Protein AF-A0A5S4TMP8-F1 (afdb_monomer_lite)

Radius of gyration: 23.1 Å; chains: 1; bounding box: 35×61×54 Å

pLDDT: mean 88.72, std 9.2, range [38.31, 98.06]

Organism: Streptococcus pyogenes (NCBI:txid1314)

Structure (mmCIF, N/CA/C/O backbone):
data_AF-A0A5S4TMP8-F1
#
_entry.id   AF-A0A5S4TMP8-F1
#
loop_
_atom_site.group_PDB
_atom_site.id
_atom_site.type_symbol
_atom_site.label_atom_id
_atom_site.label_alt_id
_atom_site.label_comp_id
_atom_site.label_asym_id
_atom_site.label_entity_id
_atom_site.label_seq_id
_atom_site.pdbx_PDB_ins_code
_atom_site.Cartn_x
_atom_site.Cartn_y
_atom_site.Cartn_z
_atom_site.occupancy
_atom_site.B_iso_or_equiv
_atom_site.auth_seq_id
_atom_site.auth_comp_id
_atom_site.auth_asym_id
_atom_site.auth_atom_id
_atom_site.pdbx_PDB_model_num
ATOM 1 N N . LYS A 1 1 ? -12.808 35.084 -15.027 1.00 59.66 1 LYS A N 1
ATOM 2 C CA . LYS A 1 1 ? -12.319 36.123 -14.079 1.00 59.66 1 LYS A CA 1
ATOM 3 C C . LYS A 1 1 ? -10.853 35.939 -13.667 1.00 59.66 1 LYS A C 1
ATOM 5 O O . LYS A 1 1 ? -10.222 36.952 -13.433 1.00 59.66 1 LYS A O 1
ATOM 10 N N . ASN A 1 2 ? -10.287 34.722 -13.694 1.00 66.00 2 ASN A N 1
ATOM 11 C CA . ASN A 1 2 ? -8.860 34.488 -13.391 1.00 66.00 2 ASN A CA 1
ATOM 12 C C . ASN A 1 2 ? -8.042 33.913 -14.577 1.00 66.00 2 ASN A C 1
ATOM 14 O O . ASN A 1 2 ? -6.882 33.581 -14.396 1.00 66.00 2 ASN A O 1
ATOM 18 N N . ASN A 1 3 ? -8.626 33.771 -15.780 1.00 73.56 3 ASN A N 1
ATOM 19 C CA . ASN A 1 3 ? -8.017 33.092 -16.944 1.00 73.56 3 ASN A CA 1
ATOM 20 C C . ASN A 1 3 ? -7.488 31.669 -16.646 1.00 73.56 3 ASN A C 1
ATOM 22 O O . ASN A 1 3 ? -6.495 31.228 -17.212 1.00 73.56 3 ASN A O 1
ATOM 26 N N . LEU A 1 4 ? -8.180 30.939 -15.764 1.00 79.56 4 LEU A N 1
ATOM 27 C CA . LEU A 1 4 ? -7.858 29.568 -15.344 1.00 79.56 4 LEU A CA 1
ATOM 28 C C . LEU A 1 4 ? -8.805 28.539 -15.976 1.00 79.56 4 LEU A C 1
ATOM 30 O O . LEU A 1 4 ? -9.285 27.629 -15.310 1.00 79.56 4 LEU A O 1
ATOM 34 N N . GLU A 1 5 ? -9.139 28.723 -17.250 1.00 83.75 5 GLU A N 1
ATOM 35 C CA . GLU A 1 5 ? -10.084 27.847 -17.964 1.00 83.75 5 GLU A CA 1
ATOM 36 C C . GLU A 1 5 ? -9.436 26.520 -18.389 1.00 83.75 5 GLU A C 1
ATOM 38 O O . GLU A 1 5 ? -10.125 25.532 -18.640 1.00 83.75 5 GLU A O 1
ATOM 43 N N . HIS A 1 6 ? -8.102 26.482 -18.413 1.00 86.69 6 HIS A N 1
ATOM 44 C CA . HIS A 1 6 ? -7.307 25.303 -18.725 1.00 86.69 6 HIS A CA 1
ATOM 45 C C . HIS A 1 6 ? -6.448 24.888 -17.533 1.00 86.69 6 HIS A C 1
ATOM 47 O O . HIS A 1 6 ? -5.945 25.729 -16.781 1.00 86.69 6 HIS A O 1
ATOM 53 N N . PHE A 1 7 ? -6.237 23.576 -17.404 1.00 86.75 7 PHE A N 1
ATOM 54 C CA . PHE A 1 7 ? -5.381 23.010 -16.365 1.00 86.75 7 PHE A CA 1
ATOM 55 C C . PHE A 1 7 ? -3.976 23.613 -16.397 1.00 86.75 7 PHE A C 1
ATOM 57 O O . PHE A 1 7 ? -3.463 23.962 -15.344 1.00 86.75 7 PHE A O 1
ATOM 64 N N . ASP A 1 8 ? -3.391 23.823 -17.576 1.00 86.50 8 ASP A N 1
ATOM 65 C CA . ASP A 1 8 ? -2.038 24.376 -17.700 1.00 86.50 8 ASP A CA 1
ATOM 66 C C . ASP A 1 8 ? -1.938 25.798 -17.139 1.00 86.50 8 ASP A C 1
ATOM 68 O O . ASP A 1 8 ? -0.968 26.129 -16.463 1.00 86.50 8 ASP A O 1
ATOM 72 N N . SER A 1 9 ? -2.966 26.631 -17.333 1.00 86.81 9 SER A N 1
ATOM 73 C CA . SER A 1 9 ? -3.021 27.974 -16.746 1.00 86.81 9 SER A CA 1
ATOM 74 C C . SER A 1 9 ? -3.083 27.901 -15.221 1.00 86.81 9 SER A C 1
ATOM 76 O O . SER A 1 9 ? -2.345 28.612 -14.543 1.00 86.81 9 SER A O 1
ATOM 78 N N . TRP A 1 10 ? -3.882 26.989 -14.666 1.00 88.12 10 TRP A N 1
ATOM 79 C CA . TRP A 1 10 ? -3.951 26.754 -13.220 1.00 88.12 10 TRP A CA 1
ATOM 80 C C . TRP A 1 10 ? -2.656 26.171 -12.648 1.00 88.12 10 TRP A C 1
ATOM 82 O O . TRP A 1 10 ? -2.114 26.705 -11.683 1.00 88.12 10 TRP A O 1
ATOM 92 N N . ALA A 1 11 ? -2.112 25.134 -13.277 1.00 87.38 11 ALA A N 1
ATOM 93 C CA . ALA A 1 11 ? -0.880 24.468 -12.882 1.00 87.38 11 ALA A CA 1
ATOM 94 C C . ALA A 1 11 ? 0.306 25.427 -12.968 1.00 87.38 11 ALA A C 1
ATOM 96 O O . ALA A 1 11 ? 1.139 25.452 -12.072 1.00 87.38 11 ALA A O 1
ATOM 97 N N . SER A 1 12 ? 0.347 26.279 -13.993 1.00 84.75 12 SER A N 1
ATOM 98 C CA . SER A 1 12 ? 1.366 27.315 -14.102 1.00 84.75 12 SER A CA 1
ATOM 99 C C . SER A 1 12 ? 1.235 28.400 -13.050 1.00 84.75 12 SER A C 1
ATOM 101 O O . SER A 1 12 ? 2.269 29.000 -12.815 1.00 84.75 12 SER A O 1
ATOM 103 N N . THR A 1 13 ? 0.041 28.626 -12.457 1.00 84.50 13 THR A N 1
ATOM 104 C CA . THR A 1 13 ? -0.324 29.705 -11.497 1.00 84.50 13 THR A CA 1
ATOM 105 C C . THR A 1 13 ? -0.320 29.266 -10.027 1.00 84.50 13 THR A C 1
ATOM 107 O O . THR A 1 13 ? -0.241 30.103 -9.132 1.00 84.50 13 THR A O 1
ATOM 110 N N . PHE A 1 14 ? -0.417 27.967 -9.754 1.00 87.94 14 PHE A N 1
ATOM 111 C CA . PHE A 1 14 ? -0.421 27.443 -8.384 1.00 87.94 14 PHE A CA 1
ATOM 112 C C . PHE A 1 14 ? 0.486 26.243 -8.187 1.00 87.94 14 PHE A C 1
ATOM 114 O O . PHE A 1 14 ? 0.695 25.823 -7.059 1.00 87.94 14 PHE A O 1
ATOM 121 N N . GLY A 1 15 ? 1.000 25.655 -9.255 1.00 88.31 15 GLY A N 1
ATOM 122 C CA . GLY A 1 15 ? 1.721 24.404 -9.212 1.00 88.31 15 GLY A CA 1
ATOM 123 C C . GLY A 1 15 ? 3.227 24.522 -9.140 1.00 88.31 15 GLY A C 1
ATOM 124 O O . GLY A 1 15 ? 3.839 25.286 -9.880 1.00 88.31 15 GLY A O 1
ATOM 125 N N . GLU A 1 16 ? 3.841 23.689 -8.312 1.00 87.06 16 GLU A N 1
ATOM 126 C CA . GLU A 1 16 ? 5.288 23.551 -8.237 1.00 87.06 16 GLU A CA 1
ATOM 127 C C . GLU A 1 16 ? 5.687 22.094 -8.494 1.00 87.06 16 GLU A C 1
ATOM 129 O O . GLU A 1 16 ? 5.191 21.143 -7.873 1.00 87.06 16 GLU A O 1
ATOM 134 N N . THR A 1 17 ? 6.616 21.919 -9.435 1.00 86.94 17 THR A N 1
ATOM 135 C CA . THR A 1 17 ? 7.221 20.622 -9.719 1.00 86.94 17 THR A CA 1
ATOM 136 C C . THR A 1 17 ? 8.448 20.403 -8.849 1.00 86.94 17 THR A C 1
ATOM 138 O O . THR A 1 17 ? 9.369 21.219 -8.862 1.00 86.94 17 THR A O 1
ATOM 141 N N . GLN A 1 18 ? 8.513 19.262 -8.175 1.00 85.12 18 GLN A N 1
ATOM 142 C CA . GLN A 1 18 ? 9.677 18.845 -7.408 1.00 85.12 18 GLN A CA 1
ATOM 143 C C . GLN A 1 18 ? 10.278 17.580 -8.015 1.00 85.12 18 GLN A C 1
ATOM 145 O O . GLN A 1 18 ? 9.572 16.612 -8.300 1.00 85.12 18 GLN A O 1
ATOM 150 N N . SER A 1 19 ? 11.597 17.580 -8.187 1.00 87.94 19 SER A N 1
ATOM 151 C CA . SER A 1 19 ? 12.356 16.374 -8.515 1.00 87.94 19 SER A CA 1
ATOM 152 C C . SER A 1 19 ? 12.786 15.691 -7.225 1.00 87.94 19 SER A C 1
ATOM 154 O O . SER A 1 19 ? 13.507 16.283 -6.423 1.00 87.94 19 SER A O 1
ATOM 156 N N . ALA A 1 20 ? 12.344 14.454 -7.024 1.00 86.38 20 ALA A N 1
ATOM 157 C CA . ALA A 1 20 ? 12.690 13.653 -5.856 1.00 86.38 20 ALA A CA 1
ATOM 158 C C . ALA A 1 20 ? 13.189 12.267 -6.275 1.00 86.38 20 ALA A C 1
ATOM 160 O O . ALA A 1 20 ? 12.803 11.743 -7.324 1.00 86.38 20 ALA A O 1
ATOM 161 N N . PHE A 1 21 ? 14.061 11.684 -5.450 1.00 87.50 21 PHE A N 1
ATOM 162 C CA . PHE A 1 21 ? 14.431 10.279 -5.572 1.00 87.50 21 PHE A CA 1
ATOM 163 C C . PHE A 1 21 ? 13.294 9.405 -5.047 1.00 87.50 21 PHE A C 1
ATOM 165 O O . PHE A 1 21 ? 12.816 9.596 -3.931 1.00 87.50 21 PHE A O 1
ATOM 172 N N . GLU A 1 22 ? 12.898 8.422 -5.840 1.00 83.38 22 GLU A N 1
ATOM 173 C CA . GLU A 1 22 ? 11.850 7.462 -5.521 1.00 83.38 22 GLU A CA 1
ATOM 174 C C . GLU A 1 22 ? 12.363 6.053 -5.778 1.00 83.38 22 GLU A C 1
ATOM 176 O O . GLU A 1 22 ? 13.149 5.832 -6.701 1.00 83.38 22 GLU A O 1
ATOM 181 N N . LEU A 1 23 ? 11.927 5.093 -4.965 1.00 80.62 23 LEU A N 1
ATOM 182 C CA . LEU A 1 23 ? 12.226 3.687 -5.210 1.00 80.62 23 LEU A CA 1
ATOM 183 C C . LEU A 1 23 ? 11.615 3.275 -6.556 1.00 80.62 23 LEU A C 1
ATOM 185 O O . LEU A 1 23 ? 10.468 3.629 -6.851 1.00 80.62 23 LEU A O 1
ATOM 189 N N . SER A 1 24 ? 12.366 2.541 -7.379 1.00 79.19 24 SER A N 1
ATOM 190 C CA . SER A 1 24 ? 11.818 2.027 -8.636 1.00 79.19 24 SER A CA 1
ATOM 191 C C . SER A 1 24 ? 10.603 1.117 -8.364 1.00 79.19 24 SER A C 1
ATOM 193 O O . SER A 1 24 ? 10.582 0.437 -7.336 1.00 79.19 24 SER A O 1
ATOM 195 N N . PRO A 1 25 ? 9.601 1.059 -9.265 1.00 70.88 25 PRO A N 1
ATOM 196 C CA . PRO A 1 25 ? 8.378 0.267 -9.059 1.00 70.88 25 PRO A CA 1
ATOM 197 C C . PRO A 1 25 ? 8.607 -1.222 -8.756 1.00 70.88 25 PRO A C 1
ATOM 199 O O . PRO A 1 25 ? 7.828 -1.832 -8.031 1.00 70.88 25 PRO A O 1
ATOM 202 N N . GLU A 1 26 ? 9.684 -1.796 -9.287 1.00 75.38 26 GLU A N 1
ATOM 203 C CA . GLU A 1 26 ? 10.131 -3.175 -9.067 1.00 75.38 26 GLU A CA 1
ATOM 204 C C . GLU A 1 26 ? 10.823 -3.404 -7.711 1.00 75.38 26 GLU A C 1
ATOM 206 O O . GLU A 1 26 ? 11.222 -4.519 -7.402 1.00 75.38 26 GLU A O 1
ATOM 211 N N . GLY A 1 27 ? 10.991 -2.364 -6.891 1.00 69.81 27 GLY A N 1
ATOM 212 C CA . GLY A 1 27 ? 11.591 -2.461 -5.559 1.00 69.81 27 GLY A CA 1
ATOM 213 C C . GLY A 1 27 ? 13.123 -2.432 -5.531 1.00 69.81 27 GLY A C 1
ATOM 214 O O . GLY A 1 27 ? 13.701 -2.392 -4.446 1.00 69.81 27 GLY A O 1
ATOM 215 N N . THR A 1 28 ? 13.790 -2.399 -6.690 1.00 71.12 28 THR A N 1
ATOM 216 C CA . THR A 1 28 ? 15.254 -2.317 -6.797 1.00 71.12 28 THR A CA 1
ATOM 217 C C . THR A 1 28 ? 15.727 -0.982 -7.375 1.00 71.12 28 THR A C 1
ATOM 219 O O . THR A 1 28 ? 15.328 -0.574 -8.466 1.00 71.12 28 THR A O 1
ATOM 222 N N . GLY A 1 29 ? 16.632 -0.311 -6.656 1.00 77.69 29 GLY A N 1
ATOM 223 C CA . GLY A 1 29 ? 17.241 0.955 -7.078 1.00 77.69 29 GLY A CA 1
ATOM 224 C C . GLY A 1 29 ? 16.342 2.186 -6.904 1.00 77.69 29 GLY A C 1
ATOM 225 O O . GLY A 1 29 ? 15.200 2.093 -6.457 1.00 77.69 29 GLY A O 1
ATOM 226 N N . TYR A 1 30 ? 16.879 3.355 -7.260 1.00 81.44 30 TYR A N 1
ATOM 227 C CA . TYR A 1 30 ? 16.197 4.647 -7.152 1.00 81.44 30 TYR A CA 1
ATOM 228 C C . TYR A 1 30 ? 16.133 5.354 -8.501 1.00 81.44 30 TYR A C 1
ATOM 230 O O . TYR A 1 30 ? 17.036 5.237 -9.330 1.00 81.44 30 TYR A O 1
ATOM 238 N N . ARG A 1 31 ? 15.074 6.137 -8.697 1.00 79.00 31 ARG A N 1
ATOM 239 C CA . ARG A 1 31 ? 14.847 6.968 -9.878 1.00 79.00 31 ARG A CA 1
ATOM 240 C C . ARG A 1 31 ? 14.528 8.381 -9.450 1.00 79.00 31 ARG A C 1
ATOM 242 O O . ARG A 1 31 ? 13.772 8.587 -8.507 1.00 79.00 31 ARG A O 1
ATOM 249 N N . VAL A 1 32 ? 15.062 9.355 -10.175 1.00 86.12 32 VAL A N 1
ATOM 250 C CA . VAL A 1 32 ? 14.612 10.738 -10.027 1.00 86.12 32 VAL A CA 1
ATOM 251 C C . VAL A 1 32 ? 13.331 10.897 -10.833 1.00 86.12 32 VAL A C 1
ATOM 253 O O . VAL A 1 32 ? 13.316 10.673 -12.044 1.00 86.12 32 VAL A O 1
ATOM 256 N N . LYS A 1 33 ? 12.247 11.267 -10.157 1.00 84.50 33 LYS A N 1
ATOM 257 C CA . LYS A 1 33 ? 10.962 11.590 -10.774 1.00 84.50 33 LYS A CA 1
ATOM 258 C C . LYS A 1 33 ? 10.624 13.037 -10.458 1.00 84.50 33 LYS A C 1
ATOM 260 O O . LYS A 1 33 ? 10.623 13.447 -9.300 1.00 84.50 33 LYS A O 1
ATOM 265 N N . THR A 1 34 ? 10.325 13.801 -11.500 1.00 86.88 34 THR A N 1
ATOM 266 C CA . THR A 1 34 ? 9.723 15.126 -11.359 1.00 86.88 34 THR A CA 1
ATOM 267 C C . THR A 1 34 ? 8.219 14.949 -11.218 1.00 86.88 34 THR A C 1
ATOM 269 O O . THR A 1 34 ? 7.574 14.389 -12.108 1.00 86.88 34 THR A O 1
ATOM 272 N N . ARG A 1 35 ? 7.664 15.380 -10.085 1.00 83.69 35 ARG A N 1
ATOM 273 C CA . ARG A 1 35 ? 6.227 15.337 -9.800 1.00 83.69 35 ARG A CA 1
ATOM 274 C C . ARG A 1 35 ? 5.701 16.730 -9.520 1.00 83.69 35 ARG A C 1
ATOM 276 O O . ARG A 1 35 ? 6.402 17.567 -8.966 1.00 83.69 35 ARG A O 1
ATOM 283 N N . PHE A 1 36 ? 4.442 16.941 -9.862 1.00 81.88 36 PHE A N 1
ATOM 284 C CA . PHE A 1 36 ? 3.663 18.069 -9.377 1.00 81.88 36 PHE A CA 1
ATOM 285 C C . PHE A 1 36 ? 3.260 17.774 -7.925 1.00 81.88 36 PHE A C 1
ATOM 287 O O . PHE A 1 36 ? 2.392 16.933 -7.697 1.00 81.88 36 PHE A O 1
ATOM 294 N N . SER A 1 37 ? 3.968 18.344 -6.947 1.00 81.25 37 SER A N 1
ATOM 295 C CA . SER A 1 37 ? 3.874 17.904 -5.539 1.00 81.25 37 SER A CA 1
ATOM 296 C C . SER A 1 37 ? 3.718 19.031 -4.525 1.00 81.25 37 SER A C 1
ATOM 298 O O . SER A 1 37 ? 3.509 18.755 -3.343 1.00 81.25 37 SER A O 1
ATOM 300 N N . LYS A 1 38 ? 3.815 20.287 -4.961 1.00 84.06 38 LYS A N 1
ATOM 301 C CA . LYS A 1 38 ? 3.679 21.459 -4.100 1.00 84.06 38 LYS A CA 1
ATOM 302 C C . LYS A 1 38 ? 2.825 22.523 -4.765 1.00 84.06 38 LYS A C 1
ATOM 304 O O . LYS A 1 38 ? 2.631 22.511 -5.981 1.00 84.06 38 LYS A O 1
ATOM 309 N N . PHE A 1 39 ? 2.334 23.434 -3.933 1.00 87.25 39 PHE A N 1
ATOM 310 C CA . PHE A 1 39 ? 1.554 24.575 -4.371 1.00 87.25 39 PHE A CA 1
ATOM 311 C C . PHE A 1 39 ? 2.211 25.877 -3.944 1.00 87.25 39 PHE A C 1
ATOM 313 O O . PHE A 1 39 ? 2.709 25.989 -2.823 1.00 87.25 39 PHE A O 1
ATOM 320 N N . TYR A 1 40 ? 2.141 26.869 -4.818 1.00 84.56 40 TYR A N 1
ATOM 321 C CA . TYR A 1 40 ? 2.467 28.251 -4.512 1.00 84.56 40 TYR A CA 1
ATOM 322 C C . TYR A 1 40 ? 1.181 29.096 -4.512 1.00 84.56 40 TYR A C 1
ATOM 324 O O . TYR A 1 40 ? 0.149 28.644 -5.006 1.00 84.56 40 TYR A O 1
ATOM 332 N N . ASN A 1 41 ? 1.207 30.291 -3.907 1.00 84.12 41 ASN A N 1
ATOM 333 C CA . ASN A 1 41 ? 0.017 31.150 -3.738 1.00 84.12 41 ASN A CA 1
ATOM 334 C C . ASN A 1 41 ? -1.180 30.412 -3.092 1.00 84.12 41 ASN A C 1
ATOM 336 O O . ASN A 1 41 ? -2.327 30.501 -3.535 1.00 84.12 41 ASN A O 1
ATOM 340 N N . LEU A 1 42 ? -0.894 29.627 -2.043 1.00 87.50 42 LEU A N 1
ATOM 341 C CA . LEU A 1 42 ? -1.887 28.842 -1.299 1.00 87.50 42 LEU A CA 1
ATOM 342 C C . LEU A 1 42 ? -3.078 29.675 -0.785 1.00 87.50 42 LEU A C 1
ATOM 344 O O . LEU A 1 42 ? -4.203 29.191 -0.910 1.00 87.50 42 LEU A O 1
ATOM 348 N N . PRO A 1 43 ? -2.900 30.887 -0.219 1.00 88.88 43 PRO A N 1
ATOM 349 C CA . PRO A 1 43 ? -4.030 31.699 0.232 1.00 88.88 43 PRO A CA 1
ATOM 350 C C . PRO A 1 43 ? -5.025 32.018 -0.890 1.00 88.88 43 PRO A C 1
ATOM 352 O O . PRO A 1 43 ? -6.233 31.871 -0.702 1.00 88.88 43 PRO A O 1
ATOM 355 N N . GLU A 1 44 ? -4.531 32.394 -2.068 1.00 88.62 44 GLU A N 1
ATOM 356 C CA . GLU A 1 44 ? -5.335 32.720 -3.245 1.00 88.62 44 GLU A CA 1
ATOM 357 C C . GLU A 1 44 ? -6.034 31.474 -3.802 1.00 88.62 44 GLU A C 1
ATOM 359 O O . GLU A 1 44 ? -7.232 31.520 -4.096 1.00 88.62 44 GLU A O 1
ATOM 364 N N . LEU A 1 45 ? -5.322 30.341 -3.872 1.00 89.06 45 LEU A N 1
ATOM 365 C CA . LEU A 1 45 ? -5.903 29.054 -4.263 1.00 89.06 45 LEU A CA 1
ATOM 366 C C . LEU A 1 45 ? -7.051 28.656 -3.326 1.00 89.06 45 LEU A C 1
ATOM 368 O O . LEU A 1 45 ? -8.130 28.276 -3.782 1.00 89.06 45 LEU A O 1
ATOM 372 N N . MET A 1 46 ? -6.835 28.782 -2.015 1.00 89.38 46 MET A N 1
ATOM 373 C CA . MET A 1 46 ? -7.842 28.468 -1.005 1.00 89.38 46 MET A CA 1
ATOM 374 C C . MET A 1 46 ? -9.028 29.432 -1.059 1.00 89.38 46 MET A C 1
ATOM 376 O O . MET A 1 46 ? -10.160 28.989 -0.886 1.00 89.38 46 MET A O 1
ATOM 380 N N . SER A 1 47 ? -8.802 30.725 -1.312 1.00 89.06 47 SER A N 1
ATOM 381 C CA . SER A 1 47 ? -9.887 31.698 -1.487 1.00 89.06 47 SER A CA 1
ATOM 382 C C . SER A 1 47 ? -10.770 31.329 -2.675 1.00 89.06 47 SER A C 1
ATOM 384 O O . SER A 1 47 ? -11.989 31.337 -2.545 1.00 89.06 47 SER A O 1
ATOM 386 N N . MET A 1 48 ? -10.162 30.958 -3.804 1.00 88.88 48 MET A N 1
ATOM 387 C CA . MET A 1 48 ? -10.893 30.538 -4.999 1.00 88.88 48 MET A CA 1
ATOM 388 C C . MET A 1 48 ? -11.670 29.236 -4.762 1.00 88.88 48 MET A C 1
ATOM 390 O O . MET A 1 48 ? -12.821 29.122 -5.170 1.00 88.88 48 MET A O 1
ATOM 394 N N . PHE A 1 49 ? -11.080 28.257 -4.069 1.00 88.38 49 PHE A N 1
ATOM 395 C CA . PHE A 1 49 ? -11.767 26.999 -3.766 1.00 88.38 49 PHE A CA 1
ATOM 396 C C . PHE A 1 49 ? -12.947 27.190 -2.796 1.00 88.38 49 PHE A C 1
ATOM 398 O O . PHE A 1 49 ? -13.983 26.545 -2.945 1.00 88.38 49 PHE A O 1
ATOM 405 N N . LYS A 1 50 ? -12.835 28.134 -1.853 1.00 89.62 50 LYS A N 1
ATOM 406 C CA . LYS A 1 50 ? -13.909 28.484 -0.910 1.00 89.62 50 LYS A CA 1
ATOM 407 C C . LYS A 1 50 ? -15.127 29.157 -1.553 1.00 89.62 50 LYS A C 1
ATOM 409 O O . LYS A 1 50 ? -16.174 29.218 -0.920 1.00 89.62 50 LYS A O 1
ATOM 414 N N . GLU A 1 51 ? -15.033 29.635 -2.796 1.00 90.12 51 GLU A N 1
ATOM 415 C CA . GLU A 1 51 ? -16.204 30.148 -3.527 1.00 90.12 51 GLU A CA 1
ATOM 416 C C . GLU A 1 51 ? -17.208 29.037 -3.872 1.00 90.12 51 GLU A C 1
ATOM 418 O O . GLU A 1 51 ? -18.393 29.311 -4.051 1.00 90.12 51 GLU A O 1
ATOM 423 N N . VAL A 1 52 ? -16.742 27.785 -3.962 1.00 92.88 52 VAL A N 1
ATOM 424 C CA . VAL A 1 52 ? -17.551 26.629 -4.385 1.00 92.88 52 VAL A CA 1
ATOM 425 C C . VAL A 1 52 ? -17.647 25.527 -3.330 1.00 92.88 52 VAL A C 1
ATOM 427 O O . VAL A 1 52 ? -18.409 24.579 -3.513 1.00 92.88 52 VAL A O 1
ATOM 430 N N . ALA A 1 53 ? -16.888 25.632 -2.238 1.00 92.44 53 ALA A N 1
ATOM 431 C CA . ALA A 1 53 ? -16.848 24.635 -1.179 1.00 92.44 53 ALA A CA 1
ATOM 432 C C . ALA A 1 53 ? -16.784 25.285 0.207 1.00 92.44 53 ALA A C 1
ATOM 434 O O . ALA A 1 53 ? -15.943 26.144 0.466 1.00 92.44 53 ALA A O 1
ATOM 435 N N . ASP A 1 54 ? -17.625 24.801 1.119 1.00 90.25 54 ASP A N 1
ATOM 436 C CA . ASP A 1 54 ? -17.470 25.037 2.553 1.00 90.25 54 ASP A CA 1
ATOM 437 C C . ASP A 1 54 ? -16.724 23.848 3.175 1.00 90.25 54 ASP A C 1
ATOM 439 O O . ASP A 1 54 ? -17.045 22.689 2.900 1.00 90.25 54 ASP A O 1
ATOM 443 N N . ILE A 1 55 ? -15.689 24.127 3.966 1.00 88.94 55 ILE A N 1
ATOM 444 C CA . ILE A 1 55 ? -14.759 23.116 4.480 1.00 88.94 55 ILE A CA 1
ATOM 445 C C . ILE A 1 55 ? -14.660 23.274 5.985 1.00 88.94 55 ILE A C 1
ATOM 447 O O . ILE A 1 55 ? -14.149 24.281 6.472 1.00 88.94 55 ILE A O 1
ATOM 451 N N . GLN A 1 56 ? -15.065 22.230 6.700 1.00 89.25 56 GLN A N 1
ATOM 452 C CA . GLN A 1 56 ? -14.848 22.100 8.133 1.00 89.25 56 GLN A CA 1
ATOM 453 C C . GLN A 1 56 ? -13.779 21.041 8.384 1.00 89.25 56 GLN A C 1
ATOM 455 O O . GLN A 1 56 ? -13.936 19.883 7.992 1.00 89.25 56 GLN A O 1
ATOM 460 N N . THR A 1 57 ? -12.674 21.436 9.014 1.00 89.88 57 THR A N 1
ATOM 461 C CA . THR A 1 57 ? -11.622 20.499 9.434 1.00 89.88 57 THR A CA 1
ATOM 462 C C . THR A 1 57 ? -11.932 19.935 10.820 1.00 89.88 57 THR A C 1
ATOM 464 O O . THR A 1 57 ? -12.728 20.501 11.567 1.00 89.88 57 THR A O 1
ATOM 467 N N . ALA A 1 58 ? -11.285 18.829 11.196 1.00 89.38 58 ALA A N 1
ATOM 468 C CA . ALA A 1 58 ? -11.428 18.259 12.539 1.00 89.38 58 ALA A CA 1
ATOM 469 C C . ALA A 1 58 ? -11.137 19.297 13.644 1.00 89.38 58 ALA A C 1
ATOM 471 O O . ALA A 1 58 ? -11.891 19.387 14.613 1.00 89.38 58 ALA A O 1
ATOM 472 N N . ASP A 1 59 ? -10.122 20.143 13.434 1.00 87.75 59 ASP A N 1
ATOM 473 C CA . ASP A 1 59 ? -9.740 21.223 14.352 1.00 87.75 59 ASP A CA 1
ATOM 474 C C . ASP A 1 59 ? -10.838 22.287 14.515 1.00 87.75 59 ASP A C 1
ATOM 476 O O . ASP A 1 59 ? -10.995 22.850 15.595 1.00 87.75 59 ASP A O 1
ATOM 480 N N . MET A 1 60 ? -11.623 22.556 13.463 1.00 91.81 60 MET A N 1
ATOM 481 C CA . MET A 1 60 ? -12.746 23.503 13.524 1.00 91.81 60 MET A CA 1
ATOM 482 C C . MET A 1 60 ? -13.931 22.941 14.317 1.00 91.81 60 MET A C 1
ATOM 484 O O . MET A 1 60 ? -14.674 23.702 14.934 1.00 91.81 60 MET A O 1
ATOM 488 N N . LEU A 1 61 ? -14.113 21.617 14.303 1.00 91.75 61 LEU A N 1
ATOM 489 C CA . LEU A 1 61 ? -15.240 20.942 14.949 1.00 91.75 61 LEU A CA 1
ATOM 490 C C . LEU A 1 61 ? -15.000 20.659 16.441 1.00 91.75 61 LEU A C 1
ATOM 492 O O . LEU A 1 61 ? -15.970 20.479 17.175 1.00 91.75 61 LEU A O 1
ATOM 496 N N . ASN A 1 62 ? -13.735 20.614 16.885 1.00 88.19 62 ASN A N 1
ATOM 497 C CA . ASN A 1 62 ? -13.322 20.377 18.277 1.00 88.19 62 ASN A CA 1
ATOM 498 C C . ASN A 1 62 ? -14.081 19.210 18.951 1.00 88.19 62 ASN A C 1
ATOM 500 O O . ASN A 1 62 ? -14.551 19.309 20.088 1.00 88.19 62 ASN A O 1
ATOM 504 N N . LEU A 1 63 ? -14.263 18.114 18.208 1.00 92.62 63 LEU A N 1
ATOM 505 C CA . LEU A 1 63 ? -14.990 16.940 18.685 1.00 92.62 63 LEU A CA 1
ATOM 506 C C . LEU A 1 63 ? -14.107 16.107 19.624 1.00 92.62 63 LEU A C 1
ATOM 508 O O . LEU A 1 63 ? -12.908 15.980 19.378 1.00 92.62 63 LEU A O 1
ATOM 512 N N . PRO A 1 64 ? -14.682 15.474 20.663 1.00 92.62 64 PRO A N 1
ATOM 513 C CA . PRO A 1 64 ? -13.941 14.539 21.497 1.00 92.62 64 PRO A CA 1
ATOM 514 C C . PRO A 1 64 ? -13.643 13.264 20.698 1.00 92.62 64 PRO A C 1
ATOM 516 O O . PRO A 1 64 ? -14.498 12.390 20.550 1.00 92.62 64 PRO A O 1
ATOM 519 N N . THR A 1 65 ? -12.426 13.156 20.174 1.00 92.81 65 THR A N 1
ATOM 520 C CA . THR A 1 65 ? -11.932 11.964 19.476 1.00 92.81 65 THR A CA 1
ATOM 521 C C . THR A 1 65 ? -10.831 11.284 20.289 1.00 92.81 65 THR A C 1
ATOM 523 O O . THR A 1 65 ? -10.024 11.981 20.905 1.00 92.81 65 THR A O 1
ATOM 526 N N . PRO A 1 66 ? -10.757 9.943 20.299 1.00 91.94 66 PRO A N 1
ATOM 527 C CA . PRO A 1 66 ? -9.658 9.240 20.952 1.00 91.94 66 PRO A CA 1
ATOM 528 C C . PRO A 1 66 ? -8.326 9.496 20.230 1.00 91.94 66 PRO A C 1
ATOM 530 O O . PRO A 1 66 ? -8.299 9.723 19.019 1.00 91.94 66 PRO A O 1
ATOM 533 N N . GLU A 1 67 ? -7.218 9.409 20.965 1.00 92.69 67 GLU A N 1
ATOM 534 C CA . GLU A 1 67 ? -5.879 9.425 20.374 1.00 92.69 67 GLU A CA 1
ATOM 535 C C . GLU A 1 67 ? -5.604 8.085 19.678 1.00 92.69 67 GL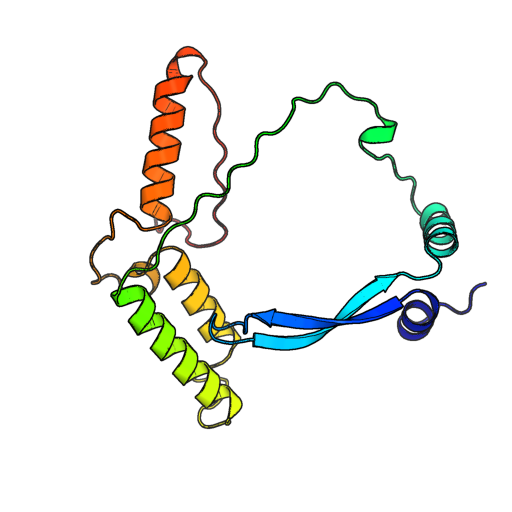U A C 1
ATOM 537 O O . GLU A 1 67 ? -5.757 7.011 20.264 1.00 92.69 67 GLU A O 1
ATOM 542 N N . ALA A 1 68 ? -5.227 8.142 18.402 1.00 93.94 68 ALA A N 1
ATOM 543 C CA . ALA A 1 68 ? -4.916 6.954 17.623 1.00 93.94 68 ALA A CA 1
ATOM 544 C C . ALA A 1 68 ? -3.444 6.558 17.803 1.00 93.94 68 ALA A C 1
ATOM 546 O O . ALA A 1 68 ? -2.539 7.344 17.524 1.00 93.94 68 ALA A O 1
ATOM 547 N N . HIS A 1 69 ? -3.205 5.309 18.205 1.00 94.12 69 HIS A N 1
ATOM 548 C CA . HIS A 1 69 ? -1.866 4.727 18.259 1.00 94.12 69 HIS A CA 1
ATOM 549 C C . HIS A 1 69 ? -1.553 4.000 16.949 1.00 94.12 69 HIS A C 1
ATOM 551 O O . HIS A 1 69 ? -2.228 3.035 16.590 1.00 94.12 69 HIS A O 1
ATOM 557 N N . TYR A 1 70 ? -0.514 4.454 16.249 1.00 94.94 70 TYR A N 1
ATOM 558 C CA . TYR A 1 70 ? -0.068 3.867 14.987 1.00 94.94 70 TYR A CA 1
ATOM 559 C C . TYR A 1 70 ? 1.219 3.072 15.188 1.00 94.94 70 TYR A C 1
ATOM 561 O O . TYR A 1 70 ? 2.217 3.603 15.674 1.00 94.94 70 TYR A O 1
ATOM 569 N N . GLU A 1 71 ? 1.214 1.815 14.754 1.00 93.94 71 GLU A N 1
ATOM 570 C CA . GLU A 1 71 ? 2.381 0.937 14.785 1.00 93.94 71 GLU A CA 1
ATOM 571 C C . GLU A 1 71 ? 2.647 0.368 13.388 1.00 93.94 71 GLU A C 1
ATOM 573 O O . GLU A 1 71 ? 1.748 -0.149 12.724 1.00 93.94 71 GLU A O 1
ATOM 578 N N . VAL A 1 72 ? 3.900 0.459 12.932 1.00 94.69 72 VAL A N 1
ATOM 579 C CA . VAL A 1 72 ? 4.330 -0.104 11.647 1.00 94.69 72 VAL A CA 1
ATOM 580 C C . VAL A 1 72 ? 5.084 -1.403 11.895 1.00 94.69 72 VAL A C 1
ATOM 582 O O . VAL A 1 72 ? 6.236 -1.392 12.330 1.00 94.69 72 VAL A O 1
ATOM 585 N N . ILE A 1 73 ? 4.452 -2.523 11.550 1.00 94.38 73 ILE A N 1
ATOM 586 C CA . ILE A 1 73 ? 5.057 -3.850 11.664 1.00 94.38 73 ILE A CA 1
ATOM 587 C C . ILE A 1 73 ? 5.935 -4.123 10.440 1.00 94.38 73 ILE A C 1
ATOM 589 O O . ILE A 1 73 ? 5.455 -4.167 9.306 1.00 94.38 73 ILE A O 1
ATOM 593 N N . LYS A 1 74 ? 7.237 -4.311 10.669 1.00 92.88 74 LYS A N 1
ATOM 594 C CA . LYS A 1 74 ? 8.216 -4.626 9.620 1.00 92.88 74 LYS A CA 1
ATOM 595 C C . LYS A 1 74 ? 8.481 -6.127 9.588 1.00 92.88 74 LYS A C 1
ATOM 597 O O . LYS A 1 74 ? 8.797 -6.715 10.616 1.00 92.88 74 LYS A O 1
ATOM 602 N N . THR A 1 75 ? 8.414 -6.719 8.402 1.00 92.75 75 THR A N 1
ATOM 603 C CA . THR A 1 75 ? 8.850 -8.096 8.147 1.00 92.75 75 THR A CA 1
ATOM 604 C C . THR A 1 75 ? 10.072 -8.089 7.242 1.00 92.75 75 THR A C 1
ATOM 606 O O . THR A 1 75 ? 10.212 -7.222 6.375 1.00 92.75 75 THR A O 1
ATOM 609 N N . LEU A 1 76 ? 10.983 -9.033 7.472 1.00 91.50 76 LEU A N 1
ATOM 610 C CA . LEU A 1 76 ? 12.148 -9.221 6.616 1.00 91.50 76 LEU A CA 1
ATOM 611 C C . LEU A 1 76 ? 11.784 -10.157 5.457 1.00 91.50 76 LEU A C 1
ATOM 613 O O . LEU A 1 76 ? 11.021 -11.100 5.667 1.00 91.50 76 LEU A O 1
ATOM 617 N N . PRO A 1 77 ? 12.308 -9.915 4.244 1.00 91.12 77 PRO A N 1
ATOM 618 C CA . PRO A 1 77 ? 12.091 -10.825 3.130 1.00 91.12 77 PRO A CA 1
ATOM 619 C C . PRO A 1 77 ? 12.842 -12.144 3.356 1.00 91.12 77 PRO A C 1
ATOM 621 O O . PRO A 1 77 ? 14.001 -12.120 3.783 1.00 91.12 77 PRO A O 1
ATOM 624 N N . SER A 1 78 ? 12.206 -13.272 3.027 1.00 91.75 78 SER A N 1
ATOM 625 C CA . SER A 1 78 ? 12.887 -14.574 2.964 1.00 91.75 78 SER A CA 1
ATOM 626 C C . SER A 1 78 ? 13.884 -14.632 1.806 1.00 91.75 78 SER A C 1
ATOM 628 O O . SER A 1 78 ? 13.881 -13.766 0.924 1.00 91.75 78 SER A O 1
ATOM 630 N N . GLU A 1 79 ? 14.738 -15.655 1.787 1.00 91.56 79 GLU A N 1
ATOM 631 C CA . GLU A 1 79 ? 15.667 -15.862 0.671 1.00 91.56 79 GLU A CA 1
ATOM 632 C C . GLU A 1 79 ? 14.913 -16.110 -0.642 1.00 91.56 79 GLU A C 1
ATOM 634 O O . GLU A 1 79 ? 15.222 -15.475 -1.648 1.00 91.56 79 GLU A O 1
ATOM 639 N N . GLU A 1 80 ? 13.833 -16.895 -0.620 1.00 91.12 80 GLU A N 1
ATOM 640 C CA . GLU A 1 80 ? 12.993 -17.132 -1.801 1.00 91.12 80 GLU A CA 1
ATOM 641 C C . GLU A 1 80 ? 12.359 -15.828 -2.305 1.00 91.12 80 GLU A C 1
ATOM 643 O O . GLU A 1 80 ? 12.304 -15.575 -3.509 1.00 91.12 80 GLU A O 1
ATOM 648 N N . GLN A 1 81 ? 11.919 -14.946 -1.398 1.00 92.25 81 GLN A N 1
ATOM 649 C CA . GLN A 1 81 ? 11.399 -13.636 -1.790 1.00 92.25 81 GLN A CA 1
ATOM 650 C C . GLN A 1 81 ? 12.472 -12.762 -2.442 1.00 92.25 81 GLN A C 1
ATOM 652 O O . GLN A 1 81 ? 12.166 -12.057 -3.403 1.00 92.25 81 GLN A O 1
ATOM 657 N N . LYS A 1 82 ? 13.718 -12.798 -1.956 1.00 92.38 82 LYS A N 1
ATOM 658 C CA . LYS A 1 82 ? 14.831 -12.053 -2.567 1.00 92.38 82 LYS A CA 1
ATOM 659 C C . LYS A 1 82 ? 15.156 -12.578 -3.965 1.00 92.38 82 LYS A C 1
ATOM 661 O O . LYS A 1 82 ? 15.376 -11.776 -4.871 1.00 92.38 82 LYS A O 1
ATOM 666 N N . GLU A 1 83 ? 15.153 -13.894 -4.152 1.00 93.00 83 GLU A N 1
ATOM 667 C CA . GLU A 1 83 ? 15.391 -14.523 -5.454 1.00 93.00 83 GLU A CA 1
ATOM 668 C C . GLU A 1 83 ? 14.294 -14.173 -6.465 1.00 93.00 83 GLU A C 1
ATOM 670 O O . GLU A 1 83 ? 14.591 -13.725 -7.575 1.00 93.00 83 GLU A O 1
ATOM 675 N N . ILE A 1 84 ? 13.021 -14.288 -6.071 1.00 92.69 84 ILE A N 1
ATOM 676 C CA . ILE A 1 84 ? 11.903 -13.915 -6.946 1.00 92.69 84 ILE A CA 1
ATOM 677 C C . ILE A 1 84 ? 11.963 -12.416 -7.255 1.00 92.69 84 ILE A C 1
ATOM 679 O O . ILE A 1 84 ? 11.795 -12.032 -8.410 1.00 92.69 84 ILE A O 1
ATOM 683 N N . LEU A 1 85 ? 12.261 -11.565 -6.268 1.00 92.31 85 LEU A N 1
ATOM 684 C CA . LEU A 1 85 ? 12.404 -10.124 -6.483 1.00 92.31 85 LEU A CA 1
ATOM 685 C C . LEU A 1 85 ? 13.484 -9.810 -7.526 1.00 92.31 85 LEU A C 1
ATOM 687 O O . LEU A 1 85 ? 13.249 -8.984 -8.403 1.00 92.31 85 LEU A O 1
ATOM 691 N N . LYS A 1 86 ? 14.623 -10.512 -7.488 1.00 92.75 86 LYS A N 1
ATOM 692 C CA . LYS A 1 86 ? 15.674 -10.373 -8.503 1.00 92.75 86 LYS A CA 1
ATOM 693 C C . LYS A 1 86 ? 15.154 -10.697 -9.909 1.00 92.75 86 LYS A C 1
ATOM 695 O O . LYS A 1 86 ? 15.403 -9.927 -10.831 1.00 92.75 86 LYS A O 1
ATOM 700 N N . SER A 1 87 ? 14.373 -11.769 -10.062 1.00 93.88 87 SER A N 1
ATOM 701 C CA . SER A 1 87 ? 13.763 -12.111 -11.358 1.00 93.88 87 SER A CA 1
ATOM 702 C C . SER A 1 87 ? 12.772 -11.046 -11.853 1.00 93.88 87 SER A C 1
ATOM 704 O O . SER A 1 87 ? 12.665 -10.800 -13.053 1.00 93.88 87 SER A O 1
ATOM 706 N N . LEU A 1 88 ? 12.062 -10.363 -10.944 1.00 94.62 88 LEU A N 1
ATOM 707 C CA . LEU A 1 88 ? 11.171 -9.254 -11.303 1.00 94.62 88 LEU A CA 1
ATOM 708 C C . LEU A 1 88 ? 11.954 -8.035 -11.801 1.00 94.62 88 LEU A C 1
ATOM 710 O O . LEU A 1 88 ? 11.492 -7.355 -12.716 1.00 94.62 88 LEU A O 1
ATOM 714 N N . SER A 1 89 ? 13.129 -7.769 -11.229 1.00 92.50 89 SER A N 1
ATOM 715 C CA . SER A 1 89 ? 14.029 -6.714 -11.705 1.00 92.50 89 SER A CA 1
ATOM 716 C C . SER A 1 89 ? 14.549 -7.005 -13.110 1.00 92.50 89 SER A C 1
ATOM 718 O O . SER A 1 89 ? 14.500 -6.120 -13.959 1.00 92.50 89 SER A O 1
ATOM 720 N N . GLU A 1 90 ? 14.970 -8.245 -13.377 1.00 93.56 90 GLU A N 1
ATOM 721 C CA . GLU A 1 90 ? 15.415 -8.686 -14.708 1.00 93.56 90 GLU A CA 1
ATOM 722 C C . GLU A 1 90 ? 14.296 -8.494 -15.749 1.00 93.56 90 GLU A C 1
ATOM 724 O O . GLU A 1 90 ? 14.495 -7.818 -16.758 1.00 93.56 90 GLU A O 1
ATOM 729 N N . ARG A 1 91 ? 13.069 -8.940 -15.436 1.00 94.62 91 ARG A N 1
ATOM 730 C CA . ARG A 1 91 ? 11.879 -8.703 -16.277 1.00 94.62 91 ARG A CA 1
ATOM 731 C C . ARG A 1 91 ? 11.613 -7.214 -16.523 1.00 94.62 91 ARG A C 1
ATOM 733 O O . ARG A 1 91 ? 11.229 -6.817 -17.622 1.00 94.62 91 ARG A O 1
ATOM 740 N N . ALA A 1 92 ? 11.794 -6.368 -15.507 1.00 93.56 92 ALA A N 1
ATOM 741 C CA . ALA A 1 92 ? 11.568 -4.928 -15.636 1.00 93.56 92 ALA A CA 1
ATOM 742 C C . ALA A 1 92 ? 12.578 -4.269 -16.583 1.00 93.56 92 ALA A C 1
ATOM 744 O O . ALA A 1 92 ? 12.225 -3.319 -17.290 1.00 93.56 92 ALA A O 1
ATOM 745 N N . ASP A 1 93 ? 13.814 -4.761 -16.602 1.00 92.50 93 ASP A N 1
ATOM 746 C CA . ASP A 1 93 ? 14.856 -4.286 -17.504 1.00 92.50 93 ASP A CA 1
ATOM 747 C C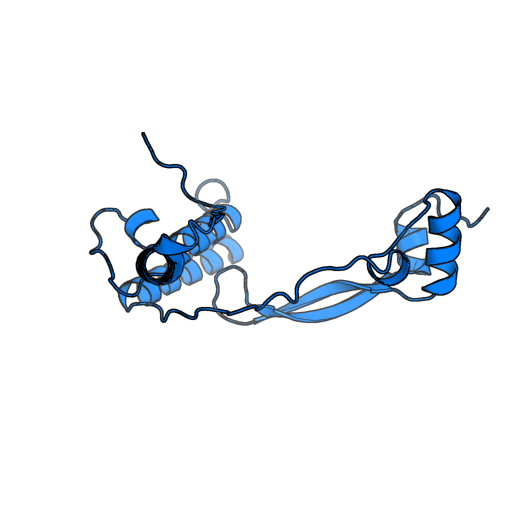 . ASP A 1 93 ? 14.624 -4.760 -18.942 1.00 92.50 93 ASP A C 1
ATOM 749 O O . ASP A 1 93 ? 14.731 -3.946 -19.861 1.00 92.50 93 ASP A O 1
ATOM 753 N N . ASP A 1 94 ? 14.177 -5.999 -19.148 1.00 94.94 94 ASP A N 1
ATOM 754 C CA . ASP A 1 94 ? 13.792 -6.502 -20.474 1.00 94.94 94 ASP A CA 1
ATOM 755 C C . ASP A 1 94 ? 12.651 -5.680 -21.094 1.00 94.94 94 ASP A C 1
ATOM 757 O O . ASP A 1 94 ? 12.742 -5.246 -22.248 1.00 94.94 94 ASP A O 1
ATOM 761 N N . VAL A 1 95 ? 11.615 -5.361 -20.306 1.00 94.56 95 VAL A N 1
ATOM 762 C CA . VAL A 1 95 ? 10.506 -4.490 -20.738 1.00 94.56 95 VAL A CA 1
ATOM 763 C C . VAL A 1 95 ? 11.003 -3.085 -21.106 1.00 94.56 95 VAL A C 1
ATOM 765 O O . VAL A 1 95 ? 10.536 -2.489 -22.078 1.00 94.56 95 VAL A O 1
ATOM 768 N N . ARG A 1 96 ? 11.969 -2.524 -20.366 1.00 89.94 96 ARG A N 1
ATOM 769 C CA . ARG A 1 96 ? 12.536 -1.189 -20.667 1.00 89.94 96 ARG A CA 1
ATOM 770 C C . ARG A 1 96 ? 13.362 -1.180 -21.931 1.00 89.94 96 ARG A C 1
ATOM 772 O O . ARG A 1 96 ? 13.272 -0.234 -22.712 1.00 89.94 96 ARG A O 1
ATOM 779 N N . ASN A 1 97 ? 14.159 -2.224 -22.102 1.00 93.88 97 ASN A N 1
ATOM 780 C CA . ASN A 1 97 ? 15.033 -2.398 -23.247 1.00 93.88 97 ASN A CA 1
ATOM 781 C C . ASN A 1 97 ? 14.266 -2.877 -24.487 1.00 93.88 97 ASN A C 1
ATOM 783 O O . ASN A 1 97 ? 14.871 -3.002 -25.548 1.00 93.88 97 ASN A O 1
ATOM 787 N N . ARG A 1 98 ? 12.942 -3.083 -24.370 1.00 93.81 98 ARG A N 1
ATOM 788 C CA . ARG A 1 98 ? 12.056 -3.572 -25.437 1.00 93.81 98 ARG A CA 1
ATOM 789 C C . ARG A 1 98 ? 12.526 -4.915 -25.999 1.00 93.81 98 ARG A C 1
ATOM 791 O O . ARG A 1 98 ? 12.470 -5.145 -27.201 1.00 93.81 98 ARG A O 1
ATOM 798 N N . VAL A 1 99 ? 13.024 -5.773 -25.111 1.00 96.50 99 VAL A N 1
ATOM 799 C CA . VAL A 1 99 ? 13.404 -7.160 -25.421 1.00 96.50 99 VAL A CA 1
ATOM 800 C C . VAL A 1 99 ? 12.164 -8.065 -25.458 1.00 96.50 99 VAL A C 1
ATOM 802 O O . VAL A 1 99 ? 12.198 -9.123 -26.075 1.00 96.50 99 VAL A O 1
ATOM 805 N N . VAL A 1 100 ? 11.069 -7.627 -24.828 1.00 95.75 100 VAL A N 1
ATOM 806 C CA . VAL A 1 100 ? 9.787 -8.335 -24.720 1.00 95.75 100 VAL A CA 1
ATOM 807 C C . VAL A 1 100 ? 8.654 -7.406 -25.155 1.00 95.75 100 VAL A C 1
ATOM 809 O O . VAL A 1 100 ? 8.696 -6.201 -24.875 1.00 95.75 100 VAL A O 1
ATOM 812 N N . GLU A 1 101 ? 7.643 -7.961 -25.823 1.00 95.19 101 GLU A N 1
ATOM 813 C CA . GLU A 1 101 ? 6.463 -7.205 -26.247 1.00 95.19 101 GLU A CA 1
ATOM 814 C C . GLU A 1 101 ? 5.509 -6.921 -25.064 1.00 95.19 101 GLU A C 1
ATOM 816 O O . GLU A 1 101 ? 5.366 -7.754 -24.161 1.00 95.19 101 GLU A O 1
ATOM 821 N N . PRO A 1 102 ? 4.822 -5.759 -25.028 1.00 92.00 102 PRO A N 1
ATOM 822 C CA . PRO A 1 102 ? 3.994 -5.357 -23.883 1.00 92.00 102 PRO A CA 1
ATOM 823 C C . PRO A 1 102 ? 2.832 -6.298 -23.521 1.00 92.00 102 PRO A C 1
ATOM 825 O O . PRO A 1 102 ? 2.319 -6.233 -22.397 1.00 92.00 102 PRO A O 1
ATOM 828 N N . ASP A 1 103 ? 2.360 -7.113 -24.463 1.00 94.06 103 ASP A N 1
ATOM 829 C CA . ASP A 1 103 ? 1.314 -8.117 -24.259 1.00 94.06 103 ASP A CA 1
ATOM 830 C C . ASP A 1 103 ? 1.848 -9.419 -23.637 1.00 94.06 103 ASP A C 1
ATOM 832 O O . ASP A 1 103 ? 1.109 -10.098 -22.920 1.00 94.06 103 ASP A O 1
ATOM 836 N N . GLU A 1 104 ? 3.135 -9.722 -23.812 1.00 94.94 104 GLU A N 1
ATOM 837 C CA . GLU A 1 104 ? 3.811 -10.836 -23.141 1.00 94.94 104 GLU A CA 1
ATOM 838 C C . GLU A 1 104 ? 4.174 -10.470 -21.692 1.00 94.94 104 GLU A C 1
ATOM 840 O O . GLU A 1 104 ? 3.830 -11.189 -20.736 1.00 94.94 104 GLU A O 1
ATOM 845 N N . ASP A 1 105 ? 4.820 -9.316 -21.502 1.00 95.44 105 ASP A N 1
ATOM 846 C CA . ASP A 1 105 ? 5.124 -8.768 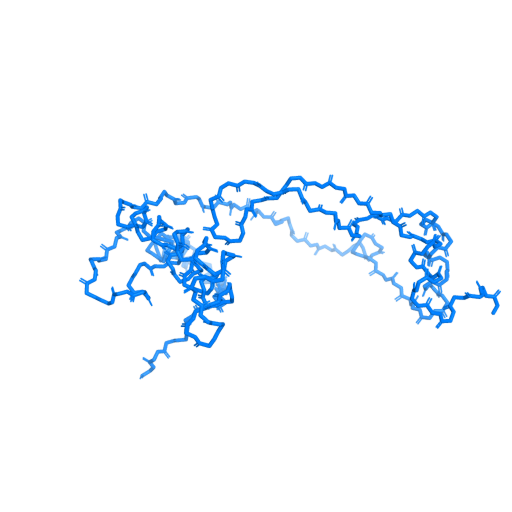-20.185 1.00 95.44 105 ASP A CA 1
ATOM 847 C C . ASP A 1 105 ? 5.192 -7.239 -20.175 1.00 95.44 105 ASP A C 1
ATOM 849 O O . ASP A 1 105 ? 5.559 -6.586 -21.147 1.00 95.44 105 ASP A O 1
ATOM 853 N N . ASN A 1 106 ? 4.835 -6.639 -19.041 1.00 95.31 106 ASN A N 1
ATOM 854 C CA . ASN A 1 106 ? 4.848 -5.189 -18.887 1.00 95.31 106 ASN A CA 1
ATOM 855 C C . ASN A 1 106 ? 4.978 -4.767 -17.421 1.00 95.31 106 ASN A C 1
ATOM 857 O O . ASN A 1 106 ? 4.777 -5.545 -16.487 1.00 95.31 106 ASN A O 1
ATOM 861 N N . MET A 1 107 ? 5.250 -3.477 -17.207 1.00 92.94 107 MET A N 1
ATOM 862 C CA . MET A 1 107 ? 5.441 -2.931 -15.860 1.00 92.94 107 MET A CA 1
ATOM 863 C C . MET A 1 107 ? 4.218 -3.093 -14.944 1.00 92.94 107 MET A C 1
ATOM 865 O O . MET A 1 107 ? 4.397 -3.181 -13.729 1.00 92.94 107 MET A O 1
ATOM 869 N N . LEU A 1 108 ? 2.989 -3.148 -15.475 1.00 93.06 108 LEU A N 1
ATOM 870 C CA . LEU A 1 108 ? 1.787 -3.361 -14.656 1.00 93.06 108 LEU A CA 1
ATOM 871 C C . LEU A 1 108 ? 1.748 -4.791 -14.111 1.00 93.06 108 LEU A C 1
ATOM 873 O O . LEU A 1 108 ? 1.521 -4.985 -12.915 1.00 93.06 108 LEU A O 1
ATOM 877 N N . LYS A 1 109 ? 2.025 -5.779 -14.968 1.00 93.81 109 LYS A N 1
ATOM 878 C CA . LYS A 1 109 ? 2.113 -7.196 -14.600 1.00 93.81 109 LYS A CA 1
ATOM 879 C C . LYS A 1 109 ? 3.230 -7.431 -13.582 1.00 93.81 109 LYS A C 1
ATOM 881 O O . LYS A 1 109 ? 2.968 -8.003 -12.527 1.00 93.81 109 LYS A O 1
ATO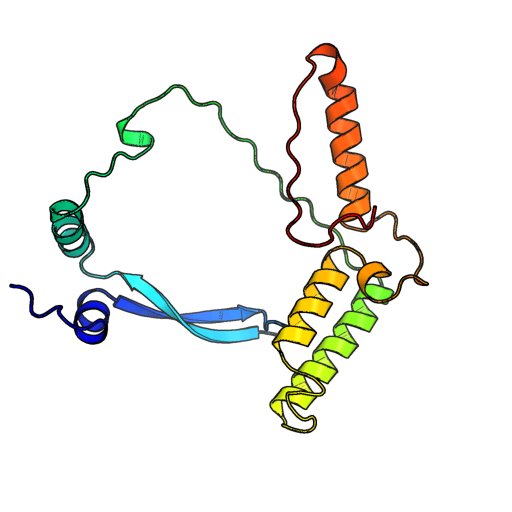M 886 N N . ILE A 1 110 ? 4.423 -6.890 -13.831 1.00 94.50 110 ILE A N 1
ATOM 887 C CA . ILE A 1 110 ? 5.579 -7.004 -12.925 1.00 94.50 110 ILE A CA 1
ATOM 888 C C . ILE A 1 110 ? 5.286 -6.367 -11.560 1.00 94.50 110 ILE A C 1
ATOM 890 O O . ILE A 1 110 ? 5.531 -6.980 -10.523 1.00 94.50 110 ILE A O 1
ATOM 894 N N . THR A 1 111 ? 4.707 -5.162 -11.532 1.00 92.38 111 THR A N 1
ATOM 895 C CA . THR A 1 111 ? 4.363 -4.490 -10.266 1.00 92.38 111 THR A CA 1
ATOM 896 C C . THR A 1 111 ? 3.299 -5.276 -9.494 1.00 92.38 111 THR A C 1
ATOM 898 O O . THR A 1 111 ? 3.363 -5.371 -8.269 1.00 92.38 111 THR A O 1
ATOM 901 N N . ASN A 1 112 ? 2.322 -5.865 -10.190 1.00 92.00 112 ASN A N 1
ATOM 902 C CA . ASN A 1 112 ? 1.312 -6.719 -9.569 1.00 92.00 112 ASN A CA 1
ATOM 903 C C . ASN A 1 112 ? 1.933 -7.979 -8.944 1.00 92.00 112 ASN A C 1
ATOM 905 O O . ASN A 1 112 ? 1.592 -8.331 -7.814 1.00 92.00 112 ASN A O 1
ATOM 909 N N . ASP A 1 113 ? 2.876 -8.621 -9.636 1.00 93.12 113 ASP A N 1
ATOM 910 C CA . ASP A 1 113 ? 3.619 -9.763 -9.098 1.00 93.12 113 ASP A CA 1
ATOM 911 C C . ASP A 1 113 ? 4.470 -9.354 -7.883 1.00 93.12 113 ASP A C 1
ATOM 913 O O . ASP A 1 113 ? 4.445 -10.031 -6.856 1.00 93.12 113 ASP A O 1
ATOM 917 N N . GLY A 1 114 ? 5.122 -8.189 -7.928 1.00 92.44 114 GLY A N 1
ATOM 918 C CA . GLY A 1 114 ? 5.844 -7.632 -6.781 1.00 92.44 114 GLY A CA 1
ATOM 919 C C . GLY A 1 114 ? 4.947 -7.421 -5.556 1.00 92.44 114 GLY A C 1
ATOM 920 O O . GLY A 1 114 ? 5.322 -7.779 -4.439 1.00 92.44 114 GLY A O 1
ATOM 921 N N . LYS A 1 115 ? 3.721 -6.913 -5.746 1.00 91.50 115 LYS A N 1
ATOM 922 C CA . LYS A 1 115 ? 2.758 -6.760 -4.644 1.00 91.50 115 LYS A CA 1
ATOM 923 C C . LYS A 1 115 ? 2.290 -8.105 -4.074 1.00 91.50 115 LYS A C 1
ATOM 925 O O . LYS A 1 115 ? 2.160 -8.224 -2.858 1.00 91.50 115 LYS A O 1
ATOM 930 N N . LYS A 1 116 ? 2.068 -9.119 -4.923 1.00 91.75 116 LYS A N 1
ATOM 931 C CA . LYS A 1 116 ? 1.726 -10.484 -4.478 1.00 91.75 116 LYS A CA 1
ATOM 932 C C . LYS A 1 116 ? 2.855 -11.063 -3.633 1.00 91.75 116 LYS A C 1
ATOM 934 O O . LYS A 1 116 ? 2.610 -11.495 -2.512 1.00 91.75 116 LYS A O 1
ATOM 939 N N . LEU A 1 117 ? 4.084 -10.988 -4.141 1.00 92.31 117 LEU A N 1
ATOM 940 C CA . LEU A 1 117 ? 5.287 -11.458 -3.461 1.00 92.31 117 LEU A CA 1
ATOM 941 C C . LEU A 1 117 ? 5.478 -10.788 -2.094 1.00 92.31 117 LEU A C 1
ATOM 943 O O . LEU A 1 117 ? 5.826 -11.454 -1.120 1.00 92.31 117 LEU A O 1
ATOM 947 N N . ALA A 1 118 ? 5.227 -9.477 -2.019 1.00 90.00 118 ALA A N 1
ATOM 948 C CA . ALA A 1 118 ? 5.347 -8.698 -0.792 1.00 90.00 118 ALA A CA 1
ATOM 949 C C . ALA A 1 118 ? 4.290 -9.048 0.267 1.00 90.00 118 ALA A C 1
ATOM 951 O O . ALA A 1 118 ? 4.508 -8.730 1.439 1.00 90.00 118 ALA A O 1
ATOM 952 N N . LEU A 1 119 ? 3.156 -9.635 -0.131 1.00 90.31 119 LEU A N 1
ATOM 953 C CA . LEU A 1 119 ? 2.120 -10.133 0.772 1.00 90.31 119 LEU A CA 1
ATOM 954 C C . LEU A 1 119 ? 2.449 -11.562 1.225 1.00 90.31 119 LEU A C 1
ATOM 956 O O . LEU A 1 119 ? 2.639 -11.793 2.419 1.00 90.31 119 LEU A O 1
ATOM 960 N N . ASP A 1 120 ? 2.553 -12.489 0.270 1.00 90.88 120 ASP A N 1
ATOM 961 C CA . ASP A 1 120 ? 2.926 -13.887 0.492 1.00 90.88 120 ASP A CA 1
ATOM 962 C C . ASP A 1 120 ? 3.424 -14.525 -0.819 1.00 90.88 120 ASP A C 1
ATOM 964 O O . ASP A 1 120 ? 2.763 -14.448 -1.858 1.00 90.88 120 ASP A O 1
ATOM 968 N N . GLN A 1 121 ? 4.580 -15.194 -0.779 1.00 90.25 1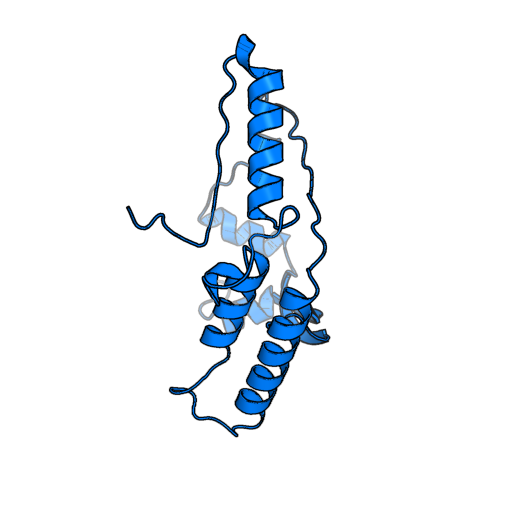21 GLN A N 1
ATOM 969 C CA . GLN A 1 121 ? 5.198 -15.822 -1.955 1.00 90.25 121 GLN A CA 1
ATOM 970 C C . GLN A 1 121 ? 4.320 -16.892 -2.622 1.00 90.25 121 GLN A C 1
ATOM 972 O O . GLN A 1 121 ? 4.417 -17.113 -3.831 1.00 90.25 121 GLN A O 1
ATOM 977 N N . ARG A 1 122 ? 3.400 -17.509 -1.871 1.00 91.69 122 ARG A N 1
ATOM 978 C CA . ARG A 1 122 ? 2.476 -18.527 -2.391 1.00 91.69 122 ARG A CA 1
ATOM 979 C C . ARG A 1 122 ? 1.448 -17.962 -3.367 1.00 91.69 122 ARG A C 1
ATOM 981 O O . ARG A 1 122 ? 0.861 -18.714 -4.140 1.00 91.69 122 ARG A O 1
ATOM 988 N N . LEU A 1 123 ? 1.263 -16.640 -3.387 1.00 90.69 123 LEU A N 1
ATOM 989 C CA . LEU A 1 123 ? 0.452 -15.954 -4.398 1.00 90.69 123 LEU A CA 1
ATOM 990 C C . LEU A 1 123 ? 1.127 -15.914 -5.777 1.00 90.69 123 LEU A C 1
ATOM 992 O O . LEU A 1 123 ? 0.446 -15.678 -6.776 1.00 90.69 123 LEU A O 1
ATOM 996 N N . ILE A 1 124 ? 2.445 -16.128 -5.830 1.00 90.25 124 ILE A N 1
ATOM 997 C CA . ILE A 1 124 ? 3.206 -16.321 -7.068 1.00 90.25 124 ILE A CA 1
ATOM 998 C C . ILE A 1 124 ? 3.296 -17.808 -7.399 1.00 90.25 124 ILE A C 1
ATOM 1000 O O . ILE A 1 124 ? 2.961 -18.209 -8.511 1.00 90.25 124 ILE A O 1
ATOM 1004 N N . ASN A 1 125 ? 3.711 -18.627 -6.431 1.00 89.50 125 ASN A N 1
ATOM 1005 C CA . ASN A 1 125 ? 3.838 -20.068 -6.605 1.00 89.50 125 ASN A CA 1
ATOM 1006 C C . ASN A 1 125 ? 3.261 -20.820 -5.392 1.00 89.50 125 ASN A C 1
ATOM 1008 O O . ASN A 1 125 ? 3.919 -20.876 -4.351 1.00 89.50 125 ASN A O 1
ATOM 1012 N N . PRO A 1 126 ? 2.080 -21.454 -5.525 1.00 90.88 126 PRO A N 1
ATOM 1013 C CA . PRO A 1 126 ? 1.426 -22.177 -4.432 1.00 90.88 126 PRO A CA 1
ATOM 1014 C C . PRO A 1 126 ? 2.224 -23.350 -3.845 1.00 90.88 126 PRO A C 1
ATOM 1016 O O . PRO A 1 126 ? 1.881 -23.820 -2.765 1.00 90.88 126 PRO A O 1
ATOM 1019 N N . LEU A 1 127 ? 3.254 -23.841 -4.544 1.00 91.00 127 LEU A N 1
ATOM 1020 C CA . LEU A 1 127 ? 4.103 -24.946 -4.081 1.00 91.00 127 LEU A CA 1
ATOM 1021 C C . LEU A 1 127 ? 5.206 -24.497 -3.114 1.00 91.00 127 LEU A C 1
ATOM 1023 O O . LEU A 1 127 ? 5.879 -25.344 -2.528 1.00 91.00 127 LEU A O 1
ATOM 1027 N N . LEU A 1 128 ? 5.421 -23.187 -2.962 1.00 89.88 128 LEU A N 1
ATOM 1028 C CA . LEU A 1 128 ? 6.398 -22.663 -2.014 1.00 89.88 128 LEU A CA 1
ATOM 1029 C C . LEU A 1 128 ? 5.946 -22.902 -0.566 1.00 89.88 128 LEU A C 1
ATOM 1031 O O . LEU A 1 128 ? 4.744 -22.868 -0.279 1.00 89.88 128 LEU A O 1
ATOM 1035 N N . PRO A 1 129 ? 6.893 -23.114 0.365 1.00 91.06 129 PRO A N 1
ATOM 1036 C CA . PRO A 1 129 ? 6.559 -23.329 1.763 1.00 91.06 129 PRO A CA 1
ATOM 1037 C C . PRO A 1 129 ? 5.902 -22.089 2.371 1.00 91.06 129 PRO A C 1
ATOM 1039 O O . PRO A 1 129 ? 6.147 -20.951 1.952 1.00 91.06 129 PRO A O 1
ATOM 1042 N N . ASP A 1 130 ? 5.079 -22.327 3.390 1.00 91.06 130 ASP A N 1
ATOM 1043 C CA . ASP A 1 130 ? 4.562 -21.258 4.233 1.00 91.06 130 ASP A CA 1
ATOM 1044 C C . ASP A 1 130 ? 5.696 -20.682 5.085 1.00 91.06 130 ASP A C 1
ATOM 1046 O O . ASP A 1 130 ? 6.354 -21.419 5.820 1.00 91.06 130 ASP A O 1
ATOM 1050 N N . ASN A 1 131 ? 5.927 -19.374 4.985 1.00 90.88 131 ASN A N 1
ATOM 1051 C CA . ASN A 1 131 ? 6.926 -18.691 5.794 1.00 90.88 131 ASN A CA 1
ATOM 1052 C C . ASN A 1 131 ? 6.263 -18.147 7.073 1.00 90.88 131 ASN A C 1
ATOM 1054 O O . ASN A 1 131 ? 5.463 -17.211 6.974 1.00 90.88 131 ASN A O 1
ATOM 1058 N N . PRO A 1 132 ? 6.618 -18.638 8.277 1.00 92.12 132 PRO A N 1
ATOM 1059 C CA . PRO A 1 132 ? 6.060 -18.156 9.544 1.00 92.12 132 PRO A CA 1
ATOM 1060 C C . PRO A 1 132 ? 6.237 -16.651 9.798 1.00 92.12 132 PRO A C 1
ATOM 1062 O O . PRO A 1 132 ? 5.500 -16.089 10.618 1.00 92.12 132 PRO A O 1
ATOM 1065 N N . ASP A 1 133 ? 7.187 -16.021 9.107 1.00 92.06 133 ASP A N 1
ATOM 1066 C CA . ASP A 1 133 ? 7.534 -14.601 9.209 1.00 92.06 133 ASP A CA 1
ATOM 1067 C C . ASP A 1 133 ? 6.987 -13.762 8.035 1.00 92.06 133 ASP A C 1
ATOM 1069 O O . ASP A 1 133 ? 7.310 -12.580 7.893 1.00 92.06 133 ASP A O 1
ATOM 1073 N N . SER A 1 134 ? 6.118 -14.344 7.196 1.00 92.12 134 SER A N 1
ATOM 1074 C CA . SER A 1 134 ? 5.386 -13.606 6.161 1.00 92.12 134 SER A CA 1
ATOM 1075 C C . SER A 1 134 ? 4.479 -12.530 6.772 1.00 92.12 134 SER A C 1
ATOM 1077 O O . SER A 1 134 ? 4.036 -12.633 7.920 1.00 92.12 134 SER A O 1
ATOM 1079 N N . LYS A 1 135 ? 4.135 -11.494 5.991 1.00 92.88 135 LYS A N 1
ATOM 1080 C CA . LYS A 1 135 ? 3.221 -10.435 6.460 1.00 92.88 135 LYS A CA 1
ATOM 1081 C C . LYS A 1 135 ? 1.870 -10.994 6.888 1.00 92.88 135 LYS A C 1
ATOM 1083 O O . LYS A 1 135 ? 1.316 -10.534 7.882 1.00 92.88 135 LYS A O 1
ATOM 1088 N N . VAL A 1 136 ? 1.366 -11.989 6.157 1.00 92.31 136 VAL A N 1
ATOM 1089 C CA . VAL A 1 136 ? 0.098 -12.656 6.470 1.00 92.31 136 VAL A CA 1
ATOM 1090 C C . VAL A 1 136 ? 0.188 -13.355 7.824 1.00 92.31 136 VAL A C 1
ATOM 1092 O O . VAL A 1 136 ? -0.645 -13.102 8.690 1.00 92.31 136 VAL A O 1
ATOM 1095 N N . ASN A 1 137 ? 1.224 -14.161 8.063 1.00 93.38 137 ASN A N 1
ATOM 1096 C CA . ASN A 1 137 ? 1.354 -14.897 9.322 1.00 93.38 137 ASN A CA 1
ATOM 1097 C C . ASN A 1 137 ? 1.624 -13.986 10.521 1.00 93.38 137 ASN A C 1
ATOM 1099 O O . ASN A 1 137 ? 1.070 -14.204 11.600 1.00 93.38 137 ASN A O 1
ATOM 1103 N N . VAL A 1 138 ? 2.420 -12.931 10.343 1.00 95.50 138 VAL A N 1
ATOM 1104 C CA . VAL A 1 138 ? 2.620 -11.910 11.380 1.00 95.50 138 VAL A CA 1
ATOM 1105 C C . VAL A 1 138 ? 1.315 -11.164 11.677 1.00 95.50 138 VAL A C 1
ATOM 1107 O O . VAL A 1 138 ? 0.983 -10.958 12.843 1.00 95.50 138 VAL A O 1
ATOM 1110 N N . CYS A 1 139 ? 0.523 -10.828 10.653 1.00 95.00 139 CYS A N 1
ATOM 1111 C CA . CYS A 1 139 ? -0.801 -10.232 10.833 1.00 95.00 139 CYS A CA 1
ATOM 1112 C C . CYS A 1 139 ? -1.734 -11.159 11.627 1.00 95.00 139 CYS A C 1
ATOM 1114 O O . CYS A 1 139 ? -2.318 -10.719 12.615 1.00 95.00 139 CYS A O 1
ATOM 1116 N N . VAL A 1 140 ? -1.812 -12.447 11.270 1.00 95.19 140 VAL A N 1
ATOM 1117 C CA . VAL A 1 140 ? -2.622 -13.447 11.990 1.00 95.19 140 VAL A CA 1
ATOM 1118 C C . VAL A 1 140 ? -2.218 -13.530 13.464 1.00 95.19 140 VAL A C 1
ATOM 1120 O O . VAL A 1 140 ? -3.082 -13.459 14.340 1.00 95.19 140 VAL A O 1
ATOM 1123 N N . LYS A 1 141 ? -0.912 -13.616 13.753 1.00 96.62 141 LYS A N 1
ATOM 1124 C CA . LYS A 1 141 ? -0.381 -13.635 15.127 1.00 96.62 141 LYS A CA 1
ATOM 1125 C C . LYS A 1 141 ? -0.797 -12.383 15.910 1.00 96.62 141 LYS A C 1
ATOM 1127 O O . LYS A 1 141 ? -1.249 -12.499 17.049 1.00 96.62 141 LYS A O 1
ATOM 1132 N N . ASN A 1 142 ? -0.690 -11.201 15.301 1.00 96.44 142 ASN A N 1
ATOM 1133 C CA . ASN A 1 142 ? -1.040 -9.933 15.943 1.00 96.44 142 ASN A CA 1
ATOM 1134 C C . ASN A 1 142 ? -2.543 -9.817 16.214 1.00 96.44 142 ASN A C 1
ATOM 1136 O O . ASN A 1 142 ? -2.938 -9.499 17.334 1.00 96.44 142 ASN A O 1
ATOM 1140 N N . VAL A 1 143 ? -3.377 -10.131 15.223 1.00 96.88 143 VAL A N 1
ATOM 1141 C CA . VAL A 1 143 ? -4.843 -10.098 15.338 1.00 96.88 143 VAL A CA 1
ATOM 1142 C C . VAL A 1 143 ? -5.321 -11.039 16.439 1.00 96.88 143 VAL A C 1
ATOM 1144 O O . VAL A 1 143 ? -6.151 -10.654 17.268 1.00 96.88 143 VAL A O 1
ATOM 1147 N N . PHE A 1 144 ? -4.764 -12.253 16.491 1.00 97.12 144 PHE A N 1
ATOM 1148 C CA . PHE A 1 144 ? -5.071 -13.214 17.544 1.00 97.12 144 PHE A CA 1
ATOM 1149 C C . PHE A 1 144 ? -4.606 -12.723 18.921 1.00 97.12 144 PHE A C 1
ATOM 1151 O O . PHE A 1 144 ? -5.369 -12.788 19.880 1.00 97.12 144 PHE A O 1
ATOM 1158 N N . SER A 1 145 ? -3.392 -12.168 19.024 1.00 97.62 145 SER A N 1
ATOM 1159 C CA . SER A 1 145 ? -2.879 -11.615 20.284 1.00 97.62 145 SER A CA 1
ATOM 1160 C C . SER A 1 145 ? -3.744 -10.467 20.811 1.00 97.62 145 SER A C 1
ATOM 1162 O O . SER A 1 145 ? -4.027 -10.411 22.007 1.00 97.62 145 SER A O 1
ATOM 1164 N N . ILE A 1 146 ? -4.184 -9.558 19.936 1.00 96.38 146 ILE A N 1
ATOM 1165 C CA . ILE A 1 146 ? -5.070 -8.444 20.301 1.00 96.38 146 ILE A CA 1
ATOM 1166 C C . ILE A 1 146 ? -6.435 -8.975 20.733 1.00 96.38 146 ILE A C 1
ATOM 1168 O O . ILE A 1 146 ? -6.966 -8.530 21.752 1.00 96.38 146 ILE A O 1
ATOM 1172 N N . TRP A 1 147 ? -6.992 -9.938 19.996 1.00 97.56 147 TRP A N 1
ATOM 1173 C CA . TRP A 1 147 ? -8.259 -10.570 20.354 1.00 97.56 147 TRP A CA 1
ATOM 1174 C C . TRP A 1 147 ? -8.192 -11.209 21.743 1.00 97.56 147 TRP A C 1
ATOM 1176 O O . TRP A 1 147 ? -9.043 -10.919 22.578 1.00 97.56 147 TRP A O 1
ATOM 1186 N N . ASP A 1 148 ? -7.161 -12.010 22.018 1.00 98.06 148 ASP A N 1
ATOM 1187 C CA . ASP A 1 148 ? -7.011 -12.707 23.298 1.00 98.06 148 ASP A CA 1
ATOM 1188 C C . ASP A 1 148 ? -6.896 -11.714 24.467 1.00 98.06 148 ASP A C 1
ATOM 1190 O O . ASP A 1 148 ? -7.640 -11.807 25.445 1.00 98.06 148 ASP A O 1
ATOM 1194 N N . LYS A 1 149 ? -6.068 -10.670 24.306 1.00 97.56 149 LYS A N 1
ATOM 1195 C CA . LYS A 1 149 ? -5.897 -9.588 25.294 1.00 97.56 149 LYS A CA 1
ATOM 1196 C C . LYS A 1 149 ? -7.165 -8.771 25.543 1.00 97.56 149 LYS A C 1
ATOM 1198 O O . LYS A 1 149 ? -7.302 -8.179 26.608 1.00 97.56 149 LYS A O 1
ATOM 1203 N N . THR A 1 150 ? -8.066 -8.683 24.565 1.00 97.00 150 THR A N 1
ATOM 1204 C CA . THR A 1 150 ? -9.252 -7.810 24.624 1.00 97.00 150 THR A CA 1
ATOM 1205 C C . THR A 1 150 ? -10.575 -8.573 24.658 1.00 97.00 150 THR A C 1
ATOM 1207 O O . THR A 1 150 ? -11.642 -7.960 24.567 1.00 97.00 150 THR A O 1
ATOM 1210 N N . LYS A 1 151 ? -10.540 -9.902 24.834 1.00 96.38 151 LYS A N 1
ATOM 1211 C CA . LYS A 1 151 ? -11.735 -10.753 24.729 1.00 96.38 151 LYS A CA 1
ATOM 1212 C C . LYS A 1 151 ? -12.823 -10.384 25.741 1.00 96.38 151 LYS A C 1
ATOM 1214 O O . LYS A 1 151 ? -14.004 -10.470 25.417 1.00 96.38 151 LYS A O 1
ATOM 1219 N N . GLU A 1 152 ? -12.438 -9.961 26.947 1.00 97.69 152 GLU A N 1
ATOM 1220 C CA . GLU A 1 152 ? -13.377 -9.555 28.004 1.00 97.69 152 GLU A CA 1
ATOM 1221 C C . GLU A 1 152 ? -14.148 -8.289 27.616 1.00 97.69 152 GLU A C 1
ATOM 1223 O O . GLU A 1 152 ? -15.358 -8.207 27.823 1.00 97.69 152 GLU A O 1
ATOM 1228 N N . ASN A 1 153 ? -13.464 -7.354 26.951 1.00 97.06 153 ASN A N 1
ATOM 1229 C CA . ASN A 1 153 ? -14.037 -6.100 26.463 1.00 97.06 153 ASN A CA 1
ATOM 1230 C C . ASN A 1 153 ? -14.860 -6.280 25.181 1.00 97.06 153 ASN A C 1
ATOM 1232 O O . ASN A 1 153 ? -15.547 -5.349 24.767 1.00 97.06 153 ASN A O 1
ATOM 1236 N N . LYS A 1 154 ? -14.789 -7.459 24.543 1.00 96.31 154 LYS A N 1
ATOM 1237 C CA . LYS A 1 154 ? -15.431 -7.758 23.252 1.00 96.31 154 LYS A CA 1
ATOM 1238 C C . LYS A 1 154 ? -15.091 -6.715 22.179 1.00 96.31 154 LYS A C 1
ATOM 1240 O O . LYS A 1 154 ? -15.959 -6.274 21.426 1.00 96.31 154 LYS A O 1
ATOM 1245 N N . SER A 1 155 ? -13.823 -6.310 22.129 1.00 95.62 155 SER A N 1
ATOM 1246 C CA . SER A 1 155 ? -13.344 -5.303 21.182 1.00 95.62 155 SER A CA 1
ATOM 1247 C C . SER A 1 155 ? -13.563 -5.726 19.728 1.00 95.62 155 SER A C 1
ATOM 1249 O O . SER A 1 155 ? -13.488 -6.904 19.379 1.00 95.62 155 SER A O 1
ATOM 1251 N N . THR A 1 156 ? -13.802 -4.741 18.861 1.00 96.00 156 THR A N 1
ATOM 1252 C CA . THR A 1 156 ? -13.948 -4.946 17.413 1.00 96.00 156 THR A CA 1
ATOM 1253 C C . THR A 1 156 ? -12.616 -4.702 16.710 1.00 96.00 156 THR A C 1
ATOM 1255 O O . THR A 1 156 ? -11.939 -3.718 16.995 1.00 96.00 156 THR A O 1
ATOM 1258 N N . GLN A 1 157 ? -12.257 -5.580 15.772 1.00 96.38 157 GLN A N 1
ATOM 1259 C CA . GLN A 1 157 ? -11.103 -5.411 14.888 1.00 96.38 157 GLN A CA 1
ATOM 1260 C C . GLN A 1 157 ? -11.589 -5.295 13.441 1.00 96.38 157 GLN A C 1
ATOM 1262 O O . GLN A 1 157 ? -12.426 -6.084 13.005 1.00 96.38 157 GLN A O 1
ATOM 1267 N N . LEU A 1 158 ? -11.060 -4.320 12.701 1.00 95.50 158 LEU A N 1
ATOM 1268 C CA . LEU A 1 158 ? -11.304 -4.144 11.270 1.00 95.50 158 LEU A CA 1
ATOM 1269 C C . LEU A 1 158 ? -10.009 -4.441 10.516 1.00 95.50 158 LEU A C 1
ATOM 1271 O O . LEU A 1 158 ? -8.970 -3.857 10.819 1.00 95.50 158 LEU A O 1
ATOM 1275 N N . LEU A 1 159 ? -10.073 -5.364 9.557 1.00 93.06 159 LEU A N 1
ATOM 1276 C CA . LEU A 1 159 ? -8.935 -5.776 8.741 1.00 93.06 159 LEU A CA 1
ATOM 1277 C C . LEU A 1 159 ? -9.198 -5.384 7.288 1.00 93.06 159 LEU A C 1
ATOM 1279 O O . LEU A 1 159 ? -10.241 -5.721 6.730 1.00 93.06 159 LEU A O 1
ATOM 1283 N N . PHE A 1 160 ? -8.227 -4.714 6.676 1.00 91.06 160 PHE A N 1
ATOM 1284 C CA . PHE A 1 160 ? -8.268 -4.312 5.275 1.00 91.06 160 PHE A CA 1
ATOM 1285 C C . PHE A 1 160 ? -7.168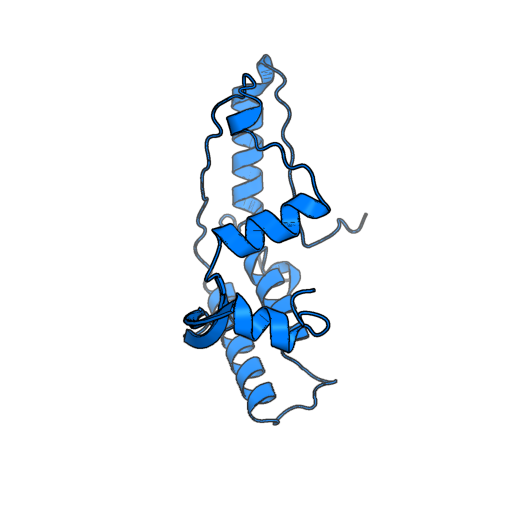 -5.055 4.512 1.00 91.06 160 PHE A C 1
ATOM 1287 O O . PHE A 1 160 ? -6.024 -5.100 4.963 1.00 91.06 160 PHE A O 1
ATOM 1294 N N . SER A 1 161 ? -7.516 -5.643 3.368 1.00 87.50 161 SER A N 1
ATOM 1295 C CA . SER A 1 161 ? -6.566 -6.269 2.446 1.00 87.50 161 SER A CA 1
ATOM 1296 C C . SER A 1 161 ? -6.921 -5.876 1.021 1.00 87.50 161 SER A C 1
ATOM 1298 O O . SER A 1 161 ? -7.979 -6.248 0.519 1.00 87.50 161 SER A O 1
ATOM 1300 N N . ASP A 1 162 ? -6.022 -5.147 0.364 1.00 79.19 162 ASP A N 1
ATOM 1301 C CA . ASP A 1 162 ? -6.224 -4.673 -1.011 1.00 79.19 162 ASP A CA 1
ATOM 1302 C C . ASP A 1 162 ? -6.023 -5.780 -2.058 1.00 79.19 162 ASP A C 1
ATOM 1304 O O . ASP A 1 162 ? -6.348 -5.609 -3.233 1.00 79.19 162 ASP A O 1
ATOM 1308 N N . MET A 1 163 ? -5.441 -6.914 -1.658 1.00 76.81 163 MET A N 1
ATOM 1309 C CA . MET A 1 163 ? -5.103 -8.022 -2.547 1.00 76.81 163 MET A CA 1
ATOM 1310 C C . MET A 1 163 ? -5.496 -9.368 -1.955 1.00 76.81 163 MET A C 1
ATOM 1312 O O . MET A 1 163 ? -5.415 -9.575 -0.747 1.00 76.81 163 MET A O 1
ATOM 1316 N N . SER A 1 164 ? -5.835 -10.293 -2.859 1.00 59.72 164 SER A N 1
ATOM 1317 C CA . SER A 1 164 ? -6.413 -11.607 -2.569 1.00 59.72 164 SER A CA 1
ATOM 1318 C C . SER A 1 164 ? -7.856 -11.513 -2.063 1.00 59.72 164 SER A C 1
ATOM 1320 O O . SER A 1 164 ? -8.128 -10.980 -0.992 1.00 59.72 164 SER A O 1
ATOM 1322 N N . THR A 1 165 ? -8.799 -12.054 -2.833 1.00 51.88 165 THR A N 1
ATOM 1323 C CA . THR A 1 165 ? -10.106 -12.453 -2.304 1.00 51.88 165 THR A CA 1
ATOM 1324 C C . THR A 1 165 ? -10.025 -13.934 -1.940 1.00 51.88 165 THR A C 1
ATOM 1326 O O . THR A 1 165 ? -9.410 -14.702 -2.689 1.00 51.88 165 THR A O 1
ATOM 1329 N N . PRO A 1 166 ? -10.621 -14.375 -0.817 1.00 50.25 166 PRO A N 1
ATOM 1330 C CA . PRO A 1 166 ? -10.779 -15.798 -0.565 1.00 50.25 166 PRO A CA 1
ATOM 1331 C C . PRO A 1 166 ? -11.464 -16.424 -1.782 1.00 50.25 166 PRO A C 1
ATOM 1333 O O . PRO A 1 166 ? -12.554 -15.998 -2.169 1.00 50.25 166 PRO A O 1
ATOM 1336 N N . LYS A 1 167 ? -10.820 -17.409 -2.413 1.00 51.28 167 LYS A N 1
ATOM 1337 C CA . LYS A 1 167 ? -11.549 -18.330 -3.281 1.00 51.28 167 LYS A CA 1
ATOM 1338 C C . LYS A 1 167 ? -12.347 -19.206 -2.322 1.00 51.28 167 LYS A C 1
ATOM 1340 O O . LYS A 1 167 ? -11.754 -20.051 -1.656 1.00 51.28 167 LYS A O 1
ATOM 1345 N N . GLY A 1 168 ? -13.620 -18.857 -2.144 1.00 38.31 168 GLY A N 1
ATOM 1346 C CA . GLY A 1 168 ? -14.578 -19.689 -1.417 1.00 38.31 168 GLY A CA 1
ATOM 1347 C C . GLY A 1 168 ? -14.680 -21.082 -2.018 1.00 38.31 168 GLY A C 1
ATOM 1348 O O . GLY A 1 168 ? -14.323 -21.238 -3.210 1.00 38.31 168 GLY A O 1
#

Secondary structure (DSSP, 8-state):
--S--SHHHHHHHHEEEEEEEEE-TTSSSEEEEEEEEEESSHHHHHHHHHTT-----HHHHT---PPPP------PPPHHHHHHHHHHHHHHHHHHTT-S-TTT--HHHHHHHHHHHHH-GGGT-TTSPP-TTSHHHHHHHHHHHHHHHHTTTT-------SS-----

Foldseek 3Di:
DQPPPDPCSVCVQWWDWDWDWDQDLLRDDIDTDTDRDGTDPVVVVVVVVVVPDDDDDPVNVVDDDDDDDDDDDDFDADPVLVVVSVVLVVLAVCQVVVVDDVVVDDSVNSSVQNVLSLQPCCSVPVPDDGDCRGPVNVVVVVVVVVCVVCVVVVDDDDDDDPDDDPPD

Sequence (168 aa):
KNNLEHFDSWASTFGETQSAFELSPEGTGYRVKTRFSKFYNLPELMSMFKEVADIQTADMLNLPTPEAHYEVIKTLPSEEQKEILKSLSERADDVRNRVVEPDEDNMLKITNDGKKLALDQRLINPLLPDNPDSKVNVCVKNVFSIWDKTKENKSTQLLFSDMSTPKG

InterPro domains:
  IPR052933 DNA Protection and Modification [PTHR41313] (4-167)